Protein AF-A0AAQ3L8K5-F1 (afdb_monomer_lite)

Secondary structure (DSSP, 8-state):
-----HHHHHHHHHHHHHHS-----HHHHIIIIIHHHHHHHHHHHTTT--HHHHHHHHHHHHHHHHHHHHHHHHHHHTTSS---TTSSTTS-HHHHHHHHS-TTS--SSSSS-HHHHHHHHHHHHHHHHHHHHHHTTGGG--

InterPro domains:
  IPR017825 Lycopene cyclase domain [TIGR03462] (24-91)

Structure (mmCIF, N/CA/C/O backbone):
data_AF-A0AAQ3L8K5-F1
#
_entry.id   AF-A0AAQ3L8K5-F1
#
loop_
_atom_site.group_PDB
_atom_site.id
_atom_site.type_symbol
_atom_site.label_atom_id
_atom_site.label_alt_id
_atom_site.label_comp_id
_atom_site.label_asym_id
_atom_site.label_entity_id
_atom_site.label_seq_id
_atom_site.pdbx_PDB_ins_code
_atom_site.Cartn_x
_atom_site.Cartn_y
_atom_site.Cartn_z
_atom_site.occupancy
_atom_site.B_iso_or_equiv
_atom_site.auth_seq_id
_atom_site.auth_comp_id
_atom_site.auth_asym_id
_atom_site.auth_atom_id
_atom_site.pdbx_PDB_model_num
ATOM 1 N N . MET A 1 1 ? 3.765 31.491 -48.364 1.00 45.97 1 MET A N 1
ATOM 2 C CA . MET A 1 1 ? 3.412 30.056 -48.298 1.00 45.97 1 MET A CA 1
ATOM 3 C C . MET A 1 1 ? 4.594 29.321 -47.662 1.00 45.97 1 MET A C 1
ATOM 5 O O . MET A 1 1 ? 5.508 28.914 -48.364 1.00 45.97 1 MET A O 1
ATOM 9 N N . ILE A 1 2 ? 4.662 29.291 -46.324 1.00 50.47 2 ILE A N 1
ATOM 10 C CA . ILE A 1 2 ? 5.808 28.740 -45.580 1.00 50.47 2 ILE A CA 1
ATOM 11 C C . ILE A 1 2 ? 5.589 27.232 -45.448 1.00 50.47 2 ILE A C 1
ATOM 13 O O . ILE A 1 2 ? 4.773 26.780 -44.649 1.00 50.47 2 ILE A O 1
ATOM 17 N N . ARG A 1 3 ? 6.267 26.455 -46.293 1.00 53.09 3 ARG A N 1
ATOM 18 C CA . ARG A 1 3 ? 6.270 24.991 -46.244 1.00 53.09 3 ARG A CA 1
ATOM 19 C C . ARG A 1 3 ? 7.197 24.594 -45.090 1.00 53.09 3 ARG A C 1
ATOM 21 O O . ARG A 1 3 ? 8.412 24.687 -45.232 1.00 53.09 3 ARG A O 1
ATOM 28 N N . GLY A 1 4 ? 6.627 24.268 -43.928 1.00 55.28 4 GLY A N 1
ATOM 29 C CA . GLY A 1 4 ? 7.397 23.824 -42.762 1.00 55.28 4 GLY A CA 1
ATOM 30 C C . GLY A 1 4 ? 8.304 22.655 -43.145 1.00 55.28 4 GLY A C 1
ATOM 31 O O . GLY A 1 4 ? 7.854 21.710 -43.794 1.00 55.28 4 GLY A O 1
ATOM 32 N N . SER A 1 5 ? 9.590 22.750 -42.814 1.00 62.69 5 SER A N 1
ATOM 33 C CA . SER A 1 5 ? 10.560 21.699 -43.108 1.00 62.69 5 SER A CA 1
ATOM 34 C C . SER A 1 5 ? 10.167 20.398 -42.385 1.00 62.69 5 SER A C 1
ATOM 36 O O . SER A 1 5 ? 9.678 20.452 -41.254 1.00 62.69 5 SER A O 1
ATOM 38 N N . PRO A 1 6 ? 10.375 19.218 -42.997 1.00 63.06 6 PRO A N 1
ATOM 39 C CA . PRO A 1 6 ? 9.985 17.929 -42.410 1.00 63.06 6 PRO A CA 1
ATOM 40 C C . PRO A 1 6 ? 10.611 17.694 -41.024 1.00 63.06 6 PRO A C 1
ATOM 42 O O . PRO A 1 6 ? 9.951 17.171 -40.132 1.00 63.06 6 PRO A O 1
ATOM 45 N N . LEU A 1 7 ? 11.825 18.209 -40.801 1.00 64.06 7 LEU A N 1
ATOM 46 C CA . LEU A 1 7 ? 12.512 18.197 -39.504 1.00 64.06 7 LEU A CA 1
ATOM 47 C C . LEU A 1 7 ? 11.751 18.950 -38.400 1.00 64.06 7 LEU A C 1
ATOM 49 O O . LEU A 1 7 ? 11.755 18.528 -37.244 1.00 64.06 7 LEU A O 1
ATOM 53 N N . PHE A 1 8 ? 11.077 20.055 -38.730 1.00 65.44 8 PHE A N 1
ATOM 54 C CA . PHE A 1 8 ? 10.310 20.833 -37.755 1.00 65.44 8 PHE A CA 1
ATOM 55 C C . PHE A 1 8 ? 9.027 20.104 -37.331 1.00 65.44 8 PHE A C 1
ATOM 57 O O . PHE A 1 8 ? 8.678 20.093 -36.152 1.00 65.44 8 PHE A O 1
ATOM 64 N N . ILE A 1 9 ? 8.363 19.431 -38.275 1.00 65.44 9 ILE A N 1
ATOM 65 C CA . ILE A 1 9 ? 7.168 18.620 -38.006 1.00 65.44 9 ILE A CA 1
ATOM 66 C C . ILE A 1 9 ? 7.522 17.374 -37.181 1.00 65.44 9 ILE A C 1
ATOM 68 O O . ILE A 1 9 ? 6.807 17.056 -36.232 1.00 65.44 9 ILE A O 1
ATOM 72 N N . GLU A 1 10 ? 8.648 16.714 -37.461 1.00 64.75 10 GLU A N 1
ATOM 73 C CA . GLU A 1 10 ? 9.125 15.577 -36.660 1.00 64.75 10 GLU A CA 1
ATOM 74 C C . GLU A 1 10 ? 9.535 15.976 -35.239 1.00 64.75 10 GLU A C 1
ATOM 76 O O . GLU A 1 10 ? 9.206 15.270 -34.282 1.00 64.75 10 GLU A O 1
ATOM 81 N N . THR A 1 11 ? 10.188 17.131 -35.076 1.00 63.78 11 THR A N 1
ATOM 82 C CA . THR A 1 11 ? 10.592 17.662 -33.761 1.00 63.78 11 THR A CA 1
ATOM 83 C C . THR A 1 11 ? 9.373 18.062 -32.925 1.00 63.78 11 THR A C 1
ATOM 85 O O . THR A 1 11 ? 9.316 17.792 -31.723 1.00 63.78 11 THR A O 1
ATOM 88 N N . LEU A 1 12 ? 8.350 18.656 -33.549 1.00 64.06 12 LEU A N 1
ATOM 89 C CA . LEU A 1 12 ? 7.080 18.950 -32.886 1.00 64.06 12 LEU A CA 1
ATOM 90 C C . LEU A 1 12 ? 6.310 17.677 -32.534 1.00 64.06 12 LEU A C 1
ATOM 92 O O . LEU A 1 12 ? 5.760 17.604 -31.444 1.00 64.06 12 LEU A O 1
ATOM 96 N N . ALA A 1 13 ? 6.305 16.654 -33.392 1.00 60.78 13 ALA A N 1
ATOM 97 C CA . ALA A 1 13 ? 5.647 15.379 -33.109 1.00 60.78 13 ALA A CA 1
ATOM 98 C C . ALA A 1 13 ? 6.335 14.595 -31.977 1.00 60.78 13 ALA A C 1
ATOM 100 O O . ALA A 1 13 ? 5.657 13.988 -31.148 1.00 60.78 13 ALA A O 1
ATOM 101 N N . THR A 1 14 ? 7.668 14.630 -31.891 1.00 59.12 14 THR A N 1
ATOM 102 C CA . THR A 1 14 ? 8.425 14.022 -30.779 1.00 59.12 14 THR A CA 1
ATOM 103 C C . THR A 1 14 ? 8.261 14.806 -29.482 1.00 59.12 14 THR A C 1
ATOM 105 O O . THR A 1 14 ? 8.045 14.202 -28.433 1.00 59.12 14 THR A O 1
ATOM 108 N N . THR A 1 15 ? 8.278 16.139 -29.539 1.00 57.00 15 THR A N 1
ATOM 109 C CA . THR A 1 15 ? 8.022 16.992 -28.367 1.00 57.00 15 THR A CA 1
ATOM 110 C C . THR A 1 15 ? 6.575 16.865 -27.889 1.00 57.00 15 THR A C 1
ATOM 112 O O . THR A 1 15 ? 6.338 16.756 -26.691 1.00 57.00 15 THR A O 1
ATOM 115 N N . ALA A 1 16 ? 5.608 16.778 -28.806 1.00 54.38 16 ALA A N 1
ATOM 116 C CA . ALA A 1 16 ? 4.205 16.534 -28.494 1.00 54.38 16 ALA A CA 1
ATOM 117 C C . ALA A 1 16 ? 3.997 15.138 -27.897 1.00 54.38 16 ALA A C 1
ATOM 119 O O . ALA A 1 16 ? 3.364 15.034 -26.858 1.00 54.38 16 ALA A O 1
ATOM 120 N N . LYS A 1 17 ? 4.599 14.071 -28.445 1.00 53.62 17 LYS A N 1
ATOM 121 C CA . LYS A 1 17 ? 4.584 12.733 -27.814 1.00 53.62 17 LYS A CA 1
ATOM 122 C C . LYS A 1 17 ? 5.161 12.745 -26.395 1.00 53.62 17 LYS A C 1
ATOM 124 O O . LYS A 1 17 ? 4.646 12.048 -25.531 1.00 53.62 17 LYS A O 1
ATOM 129 N N . LYS A 1 18 ? 6.201 13.548 -26.151 1.00 50.12 18 LYS A N 1
ATOM 130 C CA . LYS A 1 18 ? 6.841 13.694 -24.835 1.00 50.12 18 LYS A CA 1
ATOM 131 C C . LYS A 1 18 ? 6.021 14.555 -23.862 1.00 50.12 18 LYS A C 1
ATOM 133 O O . LYS A 1 18 ? 6.101 14.344 -22.659 1.00 50.12 18 LYS A O 1
ATOM 138 N N . ALA A 1 19 ? 5.230 15.495 -24.378 1.00 48.38 19 ALA A N 1
ATOM 139 C CA . ALA A 1 19 ? 4.355 16.379 -23.605 1.00 48.38 19 ALA A CA 1
ATOM 140 C C . ALA A 1 19 ? 2.934 15.816 -23.390 1.00 48.38 19 ALA A C 1
ATOM 142 O O . ALA A 1 19 ? 2.244 16.249 -22.473 1.00 48.38 19 ALA A O 1
ATOM 143 N N . ILE A 1 20 ? 2.488 14.857 -24.211 1.00 53.00 20 ILE A N 1
ATOM 144 C CA . ILE A 1 20 ? 1.113 14.322 -24.202 1.00 53.00 20 ILE A CA 1
ATOM 145 C C . ILE A 1 20 ? 0.858 13.327 -23.069 1.00 53.00 20 ILE A C 1
ATOM 147 O O . ILE A 1 20 ? -0.300 13.054 -22.764 1.00 53.00 20 ILE A O 1
ATOM 151 N N . VAL A 1 21 ? 1.880 12.844 -22.360 1.00 53.38 21 VAL A N 1
ATOM 152 C CA . VAL A 1 21 ? 1.611 12.086 -21.139 1.00 53.38 21 VAL A CA 1
ATOM 153 C C . VAL A 1 21 ? 2.610 12.430 -20.044 1.00 53.38 21 VAL A C 1
ATOM 155 O O . VAL A 1 21 ? 3.609 11.748 -19.840 1.00 53.38 21 VAL A O 1
ATOM 158 N N . CYS A 1 22 ? 2.288 13.459 -19.258 1.00 53.28 22 CYS A N 1
ATOM 159 C CA . CYS A 1 22 ? 2.583 13.409 -17.827 1.00 53.28 22 CYS A CA 1
ATOM 160 C C . CYS A 1 22 ? 1.792 12.225 -17.245 1.00 53.28 22 CYS A C 1
ATOM 162 O O . CYS A 1 22 ? 0.726 12.407 -16.662 1.00 53.28 22 CYS A O 1
ATOM 164 N N . GLN A 1 23 ? 2.262 11.001 -17.506 1.00 70.69 23 GLN A N 1
ATOM 165 C CA . GLN A 1 23 ? 1.738 9.781 -16.907 1.00 70.69 23 GLN A CA 1
ATOM 166 C C . GLN A 1 23 ? 1.867 9.966 -15.392 1.00 70.69 23 GLN A C 1
ATOM 168 O O . GLN A 1 23 ? 2.971 10.140 -14.872 1.00 70.69 23 GLN A O 1
ATOM 173 N N . MET A 1 24 ? 0.737 10.008 -14.689 1.00 79.88 24 MET A N 1
ATOM 174 C CA . MET A 1 24 ? 0.748 10.065 -13.235 1.00 79.88 24 MET A CA 1
ATOM 175 C C . MET A 1 24 ? 1.373 8.774 -12.719 1.00 79.88 24 MET A C 1
ATOM 177 O O . MET A 1 24 ? 0.949 7.682 -13.094 1.00 79.88 24 MET A O 1
ATOM 181 N N . THR A 1 25 ? 2.380 8.900 -11.861 1.00 88.31 25 THR A N 1
ATOM 182 C CA . THR A 1 25 ? 2.995 7.728 -11.247 1.00 88.31 25 THR A CA 1
ATOM 183 C C . THR A 1 25 ? 2.040 7.086 -10.248 1.00 88.31 25 THR A C 1
ATOM 185 O O . THR A 1 25 ? 1.168 7.760 -9.694 1.00 88.31 25 THR A O 1
ATOM 188 N N . TYR A 1 26 ? 2.227 5.802 -9.952 1.00 86.25 26 TYR A N 1
ATOM 189 C CA . TYR A 1 26 ? 1.456 5.125 -8.902 1.00 86.25 26 TYR A CA 1
ATOM 190 C C . TYR A 1 26 ? 1.600 5.835 -7.543 1.00 86.25 26 TYR A C 1
ATOM 192 O O . TYR A 1 26 ? 0.620 6.031 -6.824 1.00 86.25 26 TYR A O 1
ATOM 200 N N . TRP A 1 27 ? 2.795 6.344 -7.229 1.00 88.81 27 TRP A N 1
ATOM 201 C CA . TRP A 1 27 ? 2.985 7.231 -6.078 1.00 88.81 27 TRP A CA 1
ATOM 202 C C . TRP A 1 27 ? 2.143 8.501 -6.160 1.00 88.81 27 TRP A C 1
ATOM 204 O O . TRP A 1 27 ? 1.499 8.869 -5.178 1.00 88.81 27 TRP A O 1
ATOM 214 N N . GLY A 1 28 ? 2.130 9.165 -7.319 1.00 89.88 28 GLY A N 1
ATOM 215 C CA . GLY A 1 28 ? 1.297 10.341 -7.561 1.00 89.88 28 GLY A CA 1
ATOM 216 C C . GLY A 1 28 ? -0.182 10.047 -7.322 1.00 89.88 28 GLY A C 1
ATOM 217 O O . GLY A 1 28 ? -0.857 10.825 -6.651 1.00 89.88 28 GLY A O 1
ATOM 218 N N . TYR A 1 29 ? -0.660 8.886 -7.774 1.00 90.94 29 TYR A N 1
ATOM 219 C CA . TYR A 1 29 ? -2.026 8.438 -7.524 1.00 90.94 29 TYR A CA 1
ATOM 220 C C . TYR A 1 29 ? -2.320 8.319 -6.023 1.00 90.94 29 TYR A C 1
ATOM 222 O O . TYR A 1 29 ? -3.282 8.915 -5.532 1.00 90.94 29 TYR A O 1
ATOM 230 N N . HIS A 1 30 ? -1.473 7.623 -5.261 1.00 93.06 30 HIS A N 1
ATOM 231 C CA . HIS A 1 30 ? -1.687 7.484 -3.820 1.00 93.06 30 HIS A CA 1
ATOM 232 C C . HIS A 1 30 ? -1.603 8.813 -3.074 1.00 93.06 30 HIS A C 1
ATOM 234 O O . HIS A 1 30 ? -2.413 9.055 -2.183 1.00 93.06 30 HIS A O 1
ATOM 240 N N . LEU A 1 31 ? -0.677 9.695 -3.446 1.00 93.88 31 LEU A N 1
ATOM 241 C CA . LEU A 1 31 ? -0.514 11.006 -2.816 1.00 93.88 31 LEU A CA 1
ATOM 242 C C . LEU A 1 31 ? -1.707 11.935 -3.061 1.00 93.88 31 LEU A C 1
ATOM 244 O O . LEU A 1 31 ? -2.086 12.677 -2.158 1.00 93.88 31 LEU A O 1
ATOM 248 N N . ILE A 1 32 ? -2.296 11.895 -4.257 1.00 94.75 32 ILE A N 1
ATOM 249 C CA . ILE A 1 32 ? -3.387 12.798 -4.646 1.00 94.75 32 ILE A CA 1
ATOM 250 C C . ILE A 1 32 ? -4.752 12.246 -4.231 1.00 94.75 32 ILE A C 1
ATOM 252 O O . ILE A 1 32 ? -5.615 13.011 -3.807 1.00 94.75 32 ILE A O 1
ATOM 256 N N . PHE A 1 33 ? -4.966 10.934 -4.340 1.00 93.50 33 P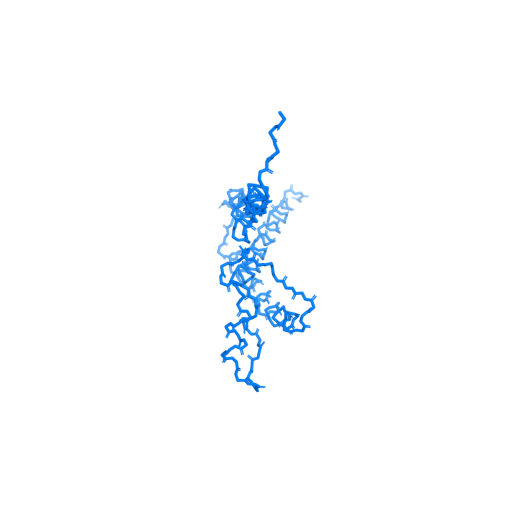HE A N 1
ATOM 257 C CA . PHE A 1 33 ? -6.293 10.344 -4.166 1.00 93.50 33 PHE A CA 1
ATOM 258 C C . PHE A 1 33 ? -6.424 9.549 -2.872 1.00 93.50 33 PHE A C 1
ATOM 260 O O . PHE A 1 33 ? -7.382 9.741 -2.128 1.00 93.50 33 PHE A O 1
ATOM 267 N N . THR A 1 34 ? -5.475 8.665 -2.566 1.00 94.69 34 THR A N 1
ATOM 268 C CA . THR A 1 34 ? -5.662 7.695 -1.475 1.00 94.69 34 THR A CA 1
ATOM 269 C C . THR A 1 34 ? -5.288 8.258 -0.103 1.00 94.69 34 THR A C 1
ATOM 271 O O . THR A 1 34 ? -6.065 8.177 0.850 1.00 94.69 34 THR A O 1
ATOM 274 N N . LEU A 1 35 ? -4.111 8.870 0.017 1.00 95.69 35 LEU A N 1
ATOM 275 C CA . LEU A 1 35 ? -3.594 9.397 1.277 1.00 95.69 35 LEU A CA 1
ATOM 276 C C . LEU A 1 35 ? -4.429 10.558 1.837 1.00 95.69 35 LEU A C 1
ATOM 278 O O . LEU A 1 35 ? -4.636 10.566 3.052 1.00 95.69 35 LEU A O 1
ATOM 282 N N . PRO A 1 36 ? -4.988 11.486 1.031 1.00 97.31 36 PRO A N 1
ATOM 283 C CA . PRO A 1 36 ? -5.880 12.518 1.559 1.00 97.31 36 PRO A CA 1
ATOM 284 C C . PRO A 1 36 ? -7.155 11.941 2.183 1.00 97.31 36 PRO A C 1
ATOM 286 O O . PRO A 1 36 ? -7.597 12.422 3.226 1.00 97.31 36 PRO A O 1
ATOM 289 N N . ILE A 1 37 ? -7.711 10.870 1.602 1.00 96.31 37 ILE A N 1
ATOM 290 C CA . ILE A 1 37 ? -8.876 10.169 2.160 1.00 96.31 37 ILE A CA 1
ATOM 291 C C . ILE A 1 37 ? -8.509 9.508 3.492 1.00 96.31 37 ILE A C 1
ATOM 293 O O . ILE A 1 37 ? -9.229 9.668 4.478 1.00 96.31 37 ILE A O 1
ATOM 297 N N . ILE A 1 38 ? -7.370 8.813 3.557 1.00 97.00 38 ILE A N 1
ATOM 298 C CA . ILE A 1 38 ? -6.878 8.203 4.801 1.00 97.00 38 ILE A CA 1
ATOM 299 C C . ILE A 1 38 ? -6.641 9.270 5.875 1.00 97.00 38 ILE A C 1
ATOM 301 O O . ILE A 1 38 ? -7.091 9.105 7.008 1.00 97.00 38 ILE A O 1
ATOM 305 N N . ALA A 1 39 ? -5.992 10.384 5.530 1.00 97.25 39 ALA A N 1
ATOM 306 C CA . ALA A 1 39 ? -5.746 11.490 6.451 1.00 97.25 39 ALA A CA 1
ATOM 307 C C . ALA A 1 39 ? -7.060 12.071 6.991 1.00 97.25 39 ALA A C 1
ATOM 309 O O . ALA A 1 39 ? -7.206 12.243 8.203 1.00 97.25 39 ALA A O 1
ATOM 310 N N . LEU A 1 40 ? -8.046 12.299 6.116 1.00 96.94 40 LEU A N 1
ATOM 311 C CA . LEU A 1 40 ? -9.382 12.742 6.510 1.00 96.94 40 LEU A CA 1
ATOM 312 C C . LEU A 1 40 ? -10.039 11.747 7.476 1.00 96.94 40 LEU A C 1
ATOM 314 O O . LEU A 1 40 ? -10.533 12.151 8.528 1.00 96.94 40 LEU A O 1
ATOM 318 N N . LEU A 1 41 ? -10.013 10.447 7.168 1.00 95.94 41 LEU A N 1
ATOM 319 C CA . LEU A 1 41 ? -10.582 9.408 8.030 1.00 95.94 41 LEU A CA 1
ATOM 320 C C . LEU A 1 41 ? -9.889 9.346 9.395 1.00 95.94 41 LEU A C 1
ATOM 322 O O . LEU A 1 41 ? -10.570 9.261 10.415 1.00 95.94 41 LEU A O 1
ATOM 326 N N . ILE A 1 42 ? -8.558 9.443 9.440 1.00 95.62 42 ILE A N 1
ATOM 327 C CA . ILE A 1 42 ? -7.797 9.492 10.696 1.00 95.62 42 ILE A CA 1
ATOM 328 C C . ILE A 1 42 ? -8.212 10.713 11.517 1.00 95.62 42 ILE A C 1
ATOM 330 O O . ILE A 1 42 ? -8.473 10.572 12.710 1.00 95.62 42 ILE A O 1
ATOM 334 N N . VAL A 1 43 ? -8.336 11.895 10.903 1.00 96.25 43 VAL A N 1
ATOM 335 C CA . VAL A 1 43 ? -8.784 13.116 11.593 1.00 96.25 43 VAL A CA 1
ATOM 336 C C . VAL A 1 43 ? -10.199 12.948 12.150 1.00 96.25 43 VAL A C 1
ATOM 338 O O . VAL A 1 43 ? -10.429 13.255 13.321 1.00 96.25 43 VAL A O 1
ATOM 341 N N . LEU A 1 44 ? -11.132 12.406 11.361 1.00 94.19 44 LEU A N 1
ATOM 342 C CA . LEU A 1 44 ? -12.514 12.152 11.788 1.00 94.19 44 LEU A CA 1
ATOM 343 C C . LEU A 1 44 ? -12.605 11.108 12.912 1.00 94.19 44 LEU A C 1
ATOM 345 O O . LEU A 1 44 ? -13.488 11.183 13.767 1.00 94.19 44 LEU A O 1
ATOM 349 N N . LEU A 1 45 ? -11.692 10.136 12.932 1.00 94.06 45 LEU A N 1
ATOM 350 C CA . LEU A 1 45 ? -11.671 9.036 13.895 1.00 94.06 45 LEU A CA 1
ATOM 351 C C . LEU A 1 45 ? -10.702 9.252 15.060 1.00 94.06 45 LEU A C 1
ATOM 353 O O . LEU A 1 45 ? -10.661 8.406 15.951 1.00 94.06 45 LEU A O 1
ATOM 357 N N . ARG A 1 46 ? -9.951 10.359 15.112 1.00 91.69 46 ARG A N 1
ATOM 358 C CA . ARG A 1 46 ? -8.808 10.541 16.032 1.00 91.69 46 ARG A CA 1
ATOM 359 C C . ARG A 1 46 ? -9.124 10.305 17.511 1.00 91.69 46 ARG A C 1
ATOM 361 O O . ARG A 1 46 ? -8.273 9.837 18.252 1.00 91.69 46 ARG A O 1
ATOM 368 N N . HIS A 1 47 ? -10.358 10.579 17.937 1.00 91.00 47 HIS A N 1
ATOM 369 C CA . HIS A 1 47 ? -10.809 10.372 19.321 1.00 91.00 47 HIS A CA 1
ATOM 370 C C . HIS A 1 47 ? -11.384 8.968 19.588 1.00 91.00 47 HIS A C 1
ATOM 372 O O . HIS A 1 47 ? -11.684 8.621 20.726 1.00 91.00 47 HIS A O 1
ATOM 378 N N . ARG A 1 48 ? -11.574 8.162 18.539 1.00 88.31 48 ARG A N 1
ATOM 379 C CA . ARG A 1 48 ? -12.136 6.803 18.580 1.00 88.31 48 ARG A CA 1
ATOM 380 C C . ARG A 1 48 ? -11.084 5.721 18.344 1.00 88.31 48 ARG A C 1
ATOM 382 O O . ARG A 1 48 ? -11.295 4.578 18.753 1.00 88.31 48 ARG A O 1
ATOM 389 N N . LEU A 1 49 ? -9.973 6.060 17.689 1.00 91.31 49 LEU A N 1
ATOM 390 C CA . LEU A 1 49 ? -8.873 5.131 17.458 1.00 91.31 49 LEU A CA 1
ATOM 391 C C . LEU A 1 49 ? -8.233 4.717 18.788 1.00 91.31 49 LEU A C 1
ATOM 393 O O . LEU A 1 49 ? -8.095 5.495 19.726 1.00 91.31 49 LEU A O 1
ATOM 397 N N . ARG A 1 50 ? -7.880 3.438 18.869 1.00 92.38 50 ARG A N 1
ATOM 398 C CA . ARG A 1 50 ? -7.302 2.779 20.047 1.00 92.38 50 ARG A CA 1
ATOM 399 C C . ARG A 1 50 ? -6.223 1.839 19.548 1.00 92.38 50 ARG A C 1
ATOM 401 O O . ARG A 1 50 ? -6.311 1.390 18.408 1.00 92.38 50 ARG A O 1
ATOM 408 N N . LEU A 1 51 ? -5.272 1.479 20.406 1.00 92.69 51 LEU A N 1
ATOM 409 C CA . LEU A 1 51 ? -4.189 0.566 20.033 1.00 92.69 51 LEU A CA 1
ATOM 410 C C . LEU A 1 51 ? -4.711 -0.748 19.429 1.00 92.69 51 LEU A C 1
ATOM 412 O O . LEU A 1 51 ? -4.202 -1.190 18.406 1.00 92.69 51 LEU A O 1
ATOM 416 N N . ALA A 1 52 ? -5.789 -1.307 19.988 1.00 92.38 52 ALA A N 1
ATOM 417 C CA . ALA A 1 52 ? -6.431 -2.511 19.457 1.00 92.38 52 ALA A CA 1
ATOM 418 C C . ALA A 1 52 ? -6.841 -2.377 17.977 1.00 92.38 52 ALA A C 1
ATOM 420 O O . ALA A 1 52 ? -6.668 -3.316 17.209 1.00 92.38 52 ALA A O 1
ATOM 421 N N . HIS A 1 53 ? -7.319 -1.202 17.549 1.00 93.81 53 HIS A N 1
ATOM 422 C CA . HIS A 1 53 ? -7.670 -0.959 16.149 1.00 93.81 53 HIS A CA 1
ATOM 423 C C . HIS A 1 53 ? -6.440 -1.005 15.238 1.00 93.81 53 HIS A C 1
ATOM 425 O O . HIS A 1 53 ? -6.511 -1.578 14.156 1.00 93.81 53 HIS A O 1
ATOM 431 N N . PHE A 1 54 ? -5.310 -0.446 15.681 1.00 94.06 54 PHE A N 1
ATOM 432 C CA . PHE A 1 54 ? -4.057 -0.501 14.928 1.00 94.06 54 PHE A CA 1
ATOM 433 C C . PHE A 1 54 ? -3.509 -1.925 14.840 1.00 94.06 54 PHE A C 1
ATOM 435 O O . PHE A 1 54 ? -3.064 -2.326 13.771 1.00 94.06 54 PHE A O 1
ATOM 442 N N . VAL A 1 55 ? -3.595 -2.707 15.921 1.00 96.31 55 VAL A N 1
ATOM 443 C CA . VAL A 1 55 ? -3.168 -4.116 15.924 1.00 96.31 55 VAL A CA 1
ATOM 444 C C . VAL A 1 55 ? -4.020 -4.944 14.963 1.00 96.31 55 VAL A C 1
ATOM 446 O O . VAL A 1 55 ? -3.469 -5.636 14.112 1.00 96.31 55 VAL A O 1
ATOM 449 N N . CYS A 1 56 ? -5.350 -4.836 15.034 1.00 95.12 56 CYS A N 1
ATOM 450 C CA . CYS A 1 56 ? -6.233 -5.536 14.099 1.00 95.12 56 CYS A CA 1
ATOM 451 C C . CYS A 1 56 ? -5.983 -5.102 12.649 1.00 95.12 56 CYS A C 1
ATOM 453 O O . CYS A 1 56 ? -5.891 -5.952 11.771 1.00 95.12 56 CYS A O 1
ATOM 455 N N . CYS A 1 57 ? -5.825 -3.797 12.405 1.00 96.56 57 CYS A N 1
ATOM 456 C CA . CYS A 1 57 ? -5.496 -3.262 11.085 1.00 96.56 57 CYS A CA 1
ATOM 457 C C . CYS A 1 57 ? -4.176 -3.840 10.554 1.00 96.56 57 CYS A C 1
ATOM 459 O O . CYS A 1 57 ? -4.130 -4.319 9.425 1.00 96.56 57 CYS A O 1
ATOM 461 N N . ALA A 1 58 ? -3.128 -3.876 11.381 1.00 97.00 58 ALA A N 1
ATOM 462 C CA . ALA A 1 58 ? -1.834 -4.440 11.010 1.00 97.00 58 ALA A CA 1
ATOM 463 C C . ALA A 1 58 ? -1.929 -5.936 10.679 1.00 97.00 58 ALA A C 1
ATOM 465 O O . ALA A 1 58 ? -1.348 -6.373 9.692 1.00 97.00 58 ALA A O 1
ATOM 466 N N . ILE A 1 59 ? -2.697 -6.709 11.456 1.00 97.56 59 ILE A N 1
ATOM 467 C CA . ILE A 1 59 ? -2.943 -8.132 11.179 1.00 97.56 59 ILE A CA 1
ATOM 468 C C . ILE A 1 59 ? -3.661 -8.303 9.838 1.00 97.56 59 ILE A C 1
ATOM 470 O O . ILE A 1 59 ? -3.239 -9.119 9.025 1.00 97.56 59 ILE A O 1
ATOM 474 N N . VAL A 1 60 ? -4.714 -7.523 9.581 1.00 96.56 60 VAL A N 1
ATOM 475 C CA . VAL A 1 60 ? -5.459 -7.580 8.314 1.00 96.56 60 VAL A CA 1
ATOM 476 C C . VAL A 1 60 ? -4.562 -7.211 7.134 1.00 96.56 60 VAL A C 1
ATOM 478 O O . VAL A 1 60 ? -4.534 -7.945 6.152 1.00 96.56 60 VAL A O 1
ATOM 481 N N . CYS A 1 61 ? -3.781 -6.133 7.245 1.00 97.19 61 CYS A N 1
ATOM 482 C CA . CYS A 1 61 ? -2.835 -5.729 6.204 1.00 97.19 61 CYS A CA 1
ATOM 483 C C . CYS A 1 61 ? -1.766 -6.801 5.967 1.00 97.19 61 CYS A C 1
ATOM 485 O O . CYS A 1 61 ? -1.423 -7.070 4.823 1.00 97.19 61 CYS A O 1
ATOM 487 N N . LEU A 1 62 ? -1.265 -7.446 7.026 1.00 96.94 62 LEU A N 1
ATOM 488 C CA . LEU A 1 62 ? -0.291 -8.530 6.915 1.00 96.94 62 LEU A CA 1
ATOM 489 C C . LEU A 1 62 ? -0.884 -9.753 6.207 1.00 96.94 62 LEU A C 1
ATOM 491 O O . LEU A 1 62 ? -0.240 -10.317 5.327 1.00 96.94 62 LEU A O 1
ATOM 495 N N . ILE A 1 63 ? -2.108 -10.150 6.567 1.00 96.75 63 ILE A N 1
ATOM 496 C CA . ILE A 1 63 ? -2.818 -11.253 5.907 1.00 96.75 63 ILE A CA 1
ATOM 497 C C . ILE A 1 63 ? -3.031 -10.922 4.432 1.00 96.75 63 ILE A C 1
ATOM 499 O O . ILE A 1 63 ? -2.694 -11.743 3.584 1.00 96.75 63 ILE A O 1
ATOM 503 N N . ALA A 1 64 ? -3.550 -9.728 4.130 1.00 95.12 64 ALA A N 1
ATOM 504 C CA . ALA A 1 64 ? -3.771 -9.275 2.764 1.00 95.12 64 ALA A CA 1
ATOM 505 C C . ALA A 1 64 ? -2.464 -9.311 1.971 1.00 95.12 64 ALA A C 1
ATOM 507 O O . ALA A 1 64 ? -2.406 -9.974 0.948 1.00 95.12 64 ALA A O 1
ATOM 508 N N . PHE A 1 65 ? -1.395 -8.717 2.501 1.00 94.38 65 PHE A N 1
ATOM 509 C CA . PHE A 1 65 ? -0.085 -8.679 1.863 1.00 94.38 65 PHE A CA 1
ATOM 510 C C . PHE A 1 65 ? 0.482 -10.074 1.575 1.00 94.38 65 PHE A C 1
ATOM 512 O O . PHE A 1 65 ? 0.911 -10.340 0.454 1.00 94.38 65 PHE A O 1
ATOM 519 N N . ILE A 1 66 ? 0.489 -10.972 2.569 1.00 93.50 66 ILE A N 1
ATOM 520 C CA . ILE A 1 66 ? 1.008 -12.342 2.415 1.00 93.50 66 ILE A CA 1
ATOM 521 C C . ILE A 1 66 ? 0.157 -13.133 1.428 1.00 93.50 66 ILE A C 1
ATOM 523 O O . ILE A 1 66 ? 0.690 -13.948 0.681 1.00 93.50 66 ILE A O 1
ATOM 527 N N . PHE A 1 67 ? -1.156 -12.919 1.440 1.00 92.00 67 PHE A N 1
ATOM 528 C CA . PHE A 1 67 ? -2.058 -13.618 0.549 1.00 92.00 67 PHE A CA 1
ATOM 529 C C . PHE A 1 67 ? -1.917 -13.115 -0.886 1.00 92.00 67 PHE A C 1
ATOM 531 O O . PHE A 1 67 ? -1.746 -13.935 -1.777 1.00 92.00 67 PHE A O 1
ATOM 538 N N . THR A 1 68 ? -1.947 -11.803 -1.127 1.00 91.69 68 THR A N 1
ATOM 539 C CA . THR A 1 68 ? -1.969 -11.225 -2.480 1.00 91.69 68 THR A CA 1
ATOM 540 C C . THR A 1 68 ? -0.615 -11.287 -3.169 1.00 91.69 68 THR A C 1
ATOM 542 O O . THR A 1 68 ? -0.565 -11.632 -4.347 1.00 91.69 68 THR A O 1
ATOM 545 N N . THR A 1 69 ? 0.482 -11.029 -2.447 1.00 90.06 69 THR A N 1
ATOM 546 C CA . THR A 1 69 ? 1.838 -10.939 -3.018 1.00 90.06 69 THR A CA 1
ATOM 547 C C . THR A 1 69 ? 2.196 -12.139 -3.914 1.00 90.06 69 THR A C 1
ATOM 549 O O . THR A 1 69 ? 2.566 -11.910 -5.068 1.00 90.06 69 THR A O 1
ATOM 552 N N . PRO A 1 70 ? 2.048 -13.402 -3.461 1.00 89.25 70 PRO A N 1
ATOM 553 C CA . PRO A 1 70 ? 2.161 -14.603 -4.285 1.00 89.25 70 PRO A CA 1
ATOM 554 C C . PRO A 1 70 ? 1.443 -14.571 -5.633 1.00 89.25 70 PRO A C 1
ATOM 556 O O . PRO A 1 70 ? 2.065 -14.759 -6.679 1.00 89.25 70 PRO A O 1
ATOM 559 N N . TRP A 1 71 ? 0.124 -14.375 -5.600 1.00 88.00 71 TRP A N 1
ATOM 560 C CA . TRP A 1 71 ? -0.734 -14.494 -6.775 1.00 88.00 71 TRP A CA 1
ATOM 561 C C . TRP A 1 71 ? -0.458 -13.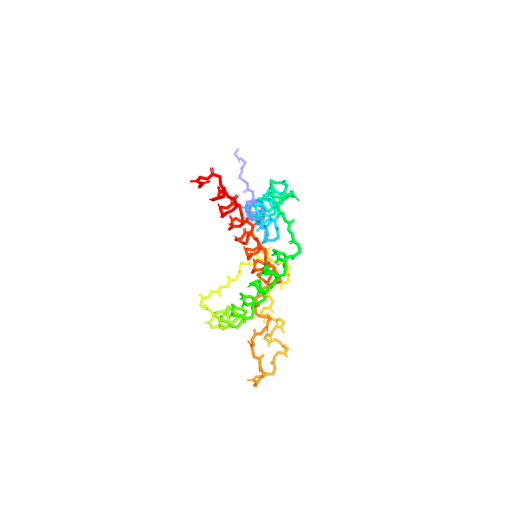375 -7.765 1.00 88.00 71 TRP A C 1
ATOM 563 O O . TRP A 1 71 ? -0.429 -13.608 -8.970 1.00 88.00 71 TRP A O 1
ATOM 573 N N . ASP A 1 72 ? -0.205 -12.182 -7.243 1.00 88.44 72 ASP A N 1
ATOM 574 C CA . ASP A 1 72 ? -0.017 -10.975 -8.027 1.00 88.44 72 ASP A CA 1
ATOM 575 C C . ASP A 1 72 ? 1.316 -10.989 -8.790 1.00 88.44 72 ASP A C 1
ATOM 577 O O . ASP A 1 72 ? 1.365 -10.770 -10.006 1.00 88.44 72 ASP A O 1
ATOM 581 N N . ASN A 1 73 ? 2.394 -11.403 -8.109 1.00 85.56 73 ASN A N 1
ATOM 582 C CA . ASN A 1 73 ? 3.690 -11.651 -8.745 1.00 85.56 73 ASN A CA 1
ATOM 583 C C . ASN A 1 73 ? 3.593 -12.765 -9.795 1.00 85.56 73 ASN A C 1
ATOM 585 O O . ASN A 1 73 ? 4.174 -12.645 -10.876 1.00 85.56 73 ASN A O 1
ATOM 589 N N . TYR A 1 74 ? 2.838 -13.829 -9.508 1.00 83.88 74 TYR A N 1
ATOM 590 C CA . TYR A 1 74 ? 2.646 -14.924 -10.453 1.00 83.88 74 TYR A CA 1
ATOM 591 C C . TYR A 1 74 ? 1.845 -14.497 -11.694 1.00 83.88 74 TYR A C 1
ATOM 593 O O . TYR A 1 74 ? 2.179 -14.895 -12.810 1.00 83.88 74 TYR A O 1
ATOM 601 N N . ALA A 1 75 ? 0.841 -13.633 -11.538 1.00 85.94 75 ALA A N 1
ATOM 602 C CA . ALA A 1 75 ? 0.078 -13.085 -12.655 1.00 85.94 75 ALA A CA 1
ATOM 603 C C . ALA A 1 75 ? 0.942 -12.203 -13.576 1.00 85.94 75 ALA A C 1
ATOM 605 O O . ALA A 1 75 ? 0.807 -12.298 -14.799 1.00 85.94 75 ALA A O 1
ATOM 606 N N . VAL A 1 76 ? 1.858 -11.394 -13.018 1.00 83.00 76 VAL A N 1
ATOM 607 C CA . VAL A 1 76 ? 2.845 -10.638 -13.820 1.00 83.00 76 VAL A CA 1
ATOM 608 C C . VAL A 1 76 ? 3.793 -11.592 -14.536 1.00 83.00 76 VAL A C 1
ATOM 610 O O . VAL A 1 76 ? 4.067 -11.415 -15.721 1.00 83.00 76 VAL A O 1
ATOM 613 N N . TYR A 1 77 ? 4.276 -12.624 -13.840 1.00 77.88 77 TYR A N 1
ATOM 614 C CA . TYR A 1 77 ? 5.163 -13.630 -14.425 1.00 77.88 77 TYR A CA 1
ATOM 615 C C . TYR A 1 77 ? 4.526 -14.339 -15.630 1.00 77.88 77 TYR A C 1
ATOM 617 O O . TYR A 1 77 ? 5.186 -14.533 -16.649 1.00 77.88 77 TYR A O 1
ATOM 625 N N . LEU A 1 78 ? 3.237 -14.680 -15.543 1.00 81.69 78 LEU A N 1
ATOM 626 C CA . LEU A 1 78 ? 2.475 -15.269 -16.648 1.00 81.69 78 LEU A CA 1
ATOM 627 C C . LEU A 1 78 ? 2.142 -14.271 -17.770 1.00 81.69 78 LEU A C 1
ATOM 629 O O . LEU A 1 78 ? 1.615 -14.678 -18.804 1.00 81.69 78 LEU A O 1
ATOM 633 N N . GLY A 1 79 ? 2.411 -12.977 -17.579 1.00 79.12 79 GLY A N 1
ATOM 634 C CA . GLY A 1 79 ? 2.052 -11.924 -18.527 1.00 79.12 79 GLY A CA 1
ATOM 635 C C . GLY A 1 79 ? 0.544 -11.681 -18.635 1.00 79.12 79 GLY A C 1
ATOM 636 O O . GLY A 1 79 ? 0.096 -11.094 -19.616 1.00 79.12 79 GLY A O 1
ATOM 637 N N . ILE A 1 80 ? -0.244 -12.128 -17.648 1.00 84.88 80 ILE A N 1
ATOM 638 C CA . ILE A 1 80 ? -1.699 -11.895 -17.598 1.00 84.88 80 ILE A CA 1
ATOM 639 C C . ILE A 1 80 ? -1.986 -10.402 -17.398 1.00 84.88 80 ILE A C 1
ATOM 641 O O . ILE A 1 80 ? -2.972 -9.880 -17.915 1.00 84.88 80 ILE A O 1
ATOM 645 N N . TRP A 1 81 ? -1.113 -9.712 -16.663 1.00 77.75 81 TRP A N 1
ATOM 646 C CA . TRP A 1 81 ? -1.187 -8.275 -16.427 1.00 77.75 81 TRP A CA 1
ATOM 647 C C . TRP A 1 81 ? 0.218 -7.677 -16.233 1.00 77.75 81 TRP A C 1
ATOM 649 O O . TRP A 1 81 ? 1.193 -8.412 -16.066 1.00 77.75 81 TRP A O 1
ATOM 659 N N . GLY A 1 82 ? 0.341 -6.349 -16.288 1.00 76.44 82 GLY A N 1
ATOM 660 C CA . GLY A 1 82 ? 1.625 -5.657 -16.177 1.00 76.44 82 GLY A CA 1
ATOM 661 C C . GLY A 1 82 ? 1.478 -4.146 -16.007 1.00 76.44 82 GLY A C 1
ATOM 662 O O . GLY A 1 82 ? 0.369 -3.614 -15.995 1.00 76.44 82 GLY A O 1
ATOM 663 N N . PHE A 1 83 ? 2.613 -3.461 -15.888 1.00 77.31 83 PHE A N 1
ATOM 664 C CA . PHE A 1 83 ? 2.688 -2.024 -15.606 1.00 77.31 83 PHE A CA 1
ATOM 665 C C . PHE A 1 83 ? 3.177 -1.248 -16.836 1.00 77.31 83 PHE A C 1
ATOM 667 O O . PHE A 1 83 ? 3.852 -1.803 -17.699 1.00 77.31 83 PHE A O 1
ATOM 674 N N . GLY A 1 84 ? 2.815 0.033 -16.944 1.00 72.19 84 GLY A N 1
ATOM 675 C CA . GLY A 1 84 ? 3.262 0.890 -18.045 1.00 72.19 84 GLY A CA 1
ATOM 676 C C . GLY A 1 84 ? 4.732 1.317 -17.924 1.00 72.19 84 GLY A C 1
ATOM 677 O O . GLY A 1 84 ? 5.307 1.359 -16.836 1.00 72.19 84 GLY A O 1
ATOM 678 N N . GLU A 1 85 ? 5.344 1.712 -19.039 1.00 69.06 85 GLU A N 1
ATOM 679 C CA . GLU A 1 85 ? 6.668 2.339 -19.008 1.00 69.06 85 GLU A CA 1
ATOM 680 C C . GLU A 1 85 ? 6.620 3.706 -18.310 1.00 69.06 85 GLU A C 1
ATOM 682 O O . GLU A 1 85 ? 5.827 4.578 -18.664 1.00 69.06 85 GLU A O 1
ATOM 687 N N . GLY A 1 86 ? 7.488 3.902 -17.311 1.00 69.62 86 GLY A N 1
ATOM 688 C CA . GLY A 1 86 ? 7.678 5.193 -16.641 1.00 69.62 86 GLY A CA 1
ATOM 689 C C . GLY A 1 86 ? 6.618 5.581 -15.601 1.00 69.62 86 GLY A C 1
ATOM 690 O O . GLY A 1 86 ? 6.688 6.693 -15.082 1.00 69.62 86 GLY A O 1
ATOM 691 N N . VAL A 1 87 ? 5.665 4.700 -15.263 1.00 75.94 87 VAL A N 1
ATOM 692 C CA . VAL A 1 87 ? 4.617 4.987 -14.252 1.00 75.94 87 VAL A CA 1
ATOM 693 C C . VAL A 1 87 ? 4.986 4.574 -12.823 1.00 75.94 87 VAL A C 1
ATOM 695 O O . VAL A 1 87 ? 4.344 5.018 -11.871 1.00 75.94 87 VAL A O 1
ATOM 698 N N . SER A 1 88 ? 6.011 3.744 -12.640 1.00 76.62 88 SER A N 1
ATOM 699 C CA . SER A 1 88 ? 6.471 3.279 -11.326 1.00 76.62 88 SER A CA 1
ATOM 700 C C . SER A 1 88 ? 7.988 3.420 -11.192 1.00 76.62 88 SER A C 1
ATOM 702 O O . SER A 1 88 ? 8.735 3.252 -12.162 1.00 76.62 88 SER A O 1
ATOM 704 N N . LEU A 1 89 ? 8.461 3.729 -9.985 1.00 66.88 89 LEU A N 1
ATOM 705 C CA . LEU A 1 89 ? 9.876 3.739 -9.633 1.00 66.88 89 LEU A CA 1
ATOM 706 C C . LEU A 1 89 ? 10.441 2.335 -9.865 1.00 66.88 89 LEU A C 1
ATOM 708 O O . LEU A 1 89 ? 9.962 1.353 -9.310 1.00 66.88 89 LEU A O 1
ATOM 712 N N . GLY A 1 90 ? 11.462 2.250 -10.719 1.00 59.38 90 GLY A N 1
ATOM 713 C CA . GLY A 1 90 ? 12.168 1.008 -11.043 1.00 59.38 90 GLY A CA 1
ATOM 714 C C . GLY A 1 90 ? 11.490 0.097 -12.071 1.00 59.38 90 GLY A C 1
ATOM 715 O O . GLY A 1 90 ? 11.833 -1.078 -12.151 1.00 59.38 90 GLY A O 1
ATOM 716 N N . TYR A 1 91 ? 10.575 0.614 -12.897 1.00 58.06 91 TYR A N 1
ATOM 717 C CA . TYR A 1 91 ? 10.098 -0.121 -14.072 1.00 58.06 91 TYR A CA 1
ATOM 718 C C . TYR A 1 91 ? 11.214 -0.326 -15.128 1.00 58.06 91 TYR A C 1
ATOM 720 O O . TYR A 1 91 ? 11.911 0.641 -15.447 1.00 58.06 91 TYR A O 1
ATOM 728 N N . PRO A 1 92 ? 11.352 -1.523 -15.738 1.00 57.97 92 PRO A N 1
ATOM 729 C CA . PRO A 1 92 ? 10.672 -2.777 -15.405 1.00 57.97 92 PRO A CA 1
ATOM 730 C C . PRO A 1 92 ? 11.388 -3.491 -14.246 1.00 57.97 92 PRO A C 1
ATOM 732 O O . PRO A 1 92 ? 12.521 -3.949 -14.402 1.00 57.97 92 PRO A O 1
ATOM 735 N N . PHE A 1 93 ? 10.718 -3.656 -13.098 1.00 58.75 93 PHE A N 1
ATOM 736 C CA . PHE A 1 93 ? 11.261 -4.432 -11.968 1.00 58.75 93 PHE A CA 1
ATOM 737 C C . PHE A 1 93 ? 11.357 -5.927 -12.297 1.00 58.75 93 PHE A C 1
ATOM 739 O O . PHE A 1 93 ? 12.225 -6.634 -11.778 1.00 58.75 93 PHE A O 1
ATOM 746 N N . SER A 1 94 ? 10.544 -6.381 -13.257 1.00 57.75 94 SER A N 1
ATOM 747 C CA . SER A 1 94 ? 10.674 -7.690 -13.886 1.00 57.75 94 SER A CA 1
ATOM 748 C C . SER A 1 94 ? 12.083 -7.929 -14.424 1.00 57.75 94 SER A C 1
ATOM 750 O O . SER A 1 94 ? 12.551 -9.053 -14.333 1.00 57.75 94 SER A O 1
ATOM 752 N N . ASN A 1 95 ? 12.813 -6.912 -14.897 1.00 59.53 95 ASN A N 1
ATOM 753 C CA . ASN A 1 95 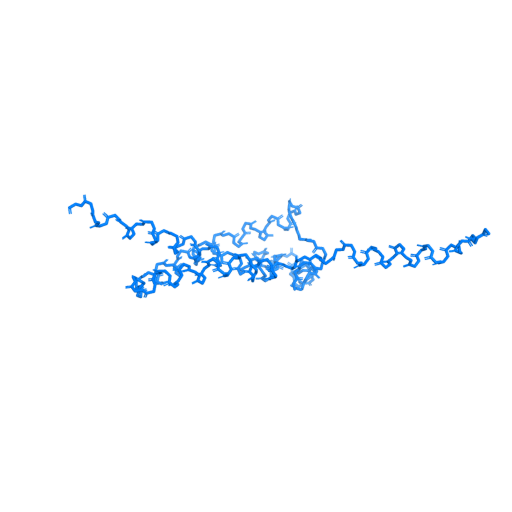? 14.188 -7.098 -15.362 1.00 59.53 95 ASN A CA 1
ATOM 754 C C . ASN A 1 95 ? 15.125 -7.462 -14.206 1.00 59.53 95 ASN A C 1
ATOM 756 O O . ASN A 1 95 ? 15.987 -8.316 -14.381 1.00 59.53 95 ASN A O 1
ATOM 760 N N . TRP A 1 96 ? 14.951 -6.878 -13.014 1.00 58.53 96 TRP A N 1
ATOM 761 C CA . TRP A 1 96 ? 15.734 -7.262 -11.835 1.00 58.53 96 TRP A CA 1
ATOM 762 C C . TRP A 1 96 ? 15.398 -8.686 -11.382 1.00 58.53 96 TRP A C 1
ATOM 764 O O . TRP A 1 96 ? 16.319 -9.463 -11.128 1.00 58.53 96 TRP A O 1
ATOM 774 N N . SER A 1 97 ? 14.110 -9.050 -11.350 1.00 55.81 97 SER A N 1
ATOM 775 C CA . SER A 1 97 ? 13.679 -10.411 -11.009 1.00 55.81 97 SER A CA 1
ATOM 776 C C . SER A 1 97 ? 14.163 -11.429 -12.046 1.00 55.81 97 SER A C 1
ATOM 778 O O . SER A 1 97 ? 14.841 -12.381 -11.691 1.00 55.81 97 SER A O 1
ATOM 780 N N . LEU A 1 98 ? 13.956 -11.197 -13.342 1.00 57.69 98 LEU A N 1
ATOM 781 C CA . LEU A 1 98 ? 14.373 -12.094 -14.428 1.00 57.69 98 LEU A CA 1
ATOM 782 C C . LEU A 1 98 ? 15.901 -12.214 -14.573 1.00 57.69 98 LEU A C 1
ATOM 784 O O . LEU A 1 98 ? 16.379 -13.256 -15.014 1.00 57.69 98 LEU A O 1
ATOM 788 N N . THR A 1 99 ? 16.669 -11.180 -14.203 1.00 58.22 99 THR A N 1
ATOM 789 C CA . THR A 1 99 ? 18.145 -11.204 -14.271 1.00 58.22 99 THR A CA 1
ATOM 790 C C . THR A 1 99 ? 18.774 -11.878 -13.049 1.00 58.22 99 THR A C 1
ATOM 792 O O . THR A 1 99 ? 19.838 -12.480 -13.176 1.00 58.22 99 THR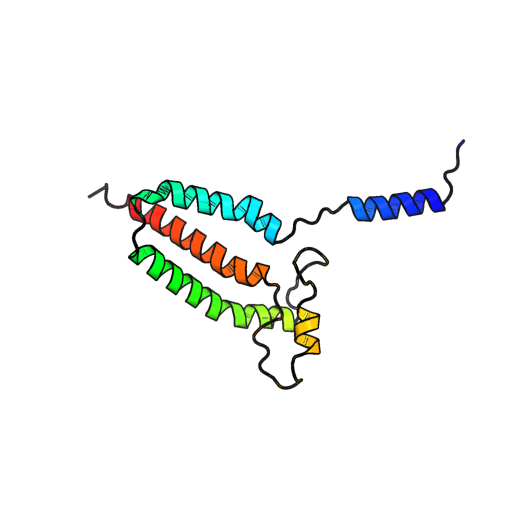 A O 1
ATOM 795 N N . ASN A 1 100 ? 18.134 -11.809 -11.874 1.00 53.91 100 ASN A N 1
ATOM 796 C CA . ASN A 1 100 ? 18.695 -12.331 -10.622 1.00 53.91 100 ASN A CA 1
ATOM 797 C C . ASN A 1 100 ? 18.001 -13.596 -10.092 1.00 53.91 100 ASN A C 1
ATOM 799 O O . ASN A 1 100 ? 18.514 -14.190 -9.142 1.00 53.91 100 ASN A O 1
ATOM 803 N N . ASN A 1 101 ? 16.882 -14.046 -10.678 1.00 56.22 101 ASN A N 1
ATOM 804 C CA . ASN A 1 101 ? 16.285 -15.322 -10.288 1.00 56.22 101 ASN A CA 1
ATOM 805 C C . ASN A 1 101 ? 17.022 -16.488 -10.963 1.00 56.22 101 ASN A C 1
ATOM 807 O O . ASN A 1 101 ? 17.072 -16.553 -12.197 1.00 56.22 101 ASN A O 1
ATOM 811 N N . PRO A 1 102 ? 17.552 -17.463 -10.200 1.00 52.34 102 PRO A N 1
ATOM 812 C CA . PRO A 1 102 ? 17.978 -18.729 -10.772 1.00 52.34 102 PRO A CA 1
ATOM 813 C C . PRO A 1 102 ? 16.774 -19.336 -11.490 1.00 52.34 102 PRO A C 1
ATOM 815 O O . PRO A 1 102 ? 15.670 -19.315 -10.950 1.00 52.34 102 PRO A O 1
ATOM 818 N N . LYS A 1 103 ? 16.983 -19.950 -12.658 1.00 53.94 103 LYS A N 1
ATOM 819 C CA . LYS A 1 103 ? 15.948 -20.624 -13.474 1.00 53.94 103 LYS A CA 1
ATOM 820 C C . LYS A 1 103 ? 15.103 -21.680 -12.717 1.00 53.94 103 LYS A C 1
ATOM 822 O O . LYS A 1 103 ? 14.189 -22.256 -13.294 1.00 53.94 103 LYS A O 1
ATOM 827 N N . ASN A 1 104 ? 15.407 -21.920 -11.438 1.00 50.03 104 ASN A N 1
ATOM 828 C CA . ASN A 1 104 ? 14.848 -22.941 -10.565 1.00 50.03 104 ASN A CA 1
ATOM 829 C C . ASN A 1 104 ? 14.483 -22.389 -9.154 1.00 50.03 104 ASN A C 1
ATOM 831 O O . ASN A 1 104 ? 14.221 -23.179 -8.250 1.00 50.03 104 ASN A O 1
ATOM 835 N N . GLY A 1 105 ? 14.542 -21.068 -8.913 1.00 47.09 105 GLY A N 1
ATOM 836 C CA . GLY A 1 105 ? 14.445 -20.455 -7.578 1.00 47.09 105 GLY A CA 1
ATOM 837 C C . GLY A 1 105 ? 13.159 -19.653 -7.341 1.00 47.09 105 GLY A C 1
ATOM 838 O O . GLY A 1 105 ? 12.867 -18.711 -8.061 1.00 47.09 105 GLY A O 1
ATOM 839 N N . PHE A 1 106 ? 12.391 -20.050 -6.325 1.00 51.31 106 PHE A N 1
ATOM 840 C CA . PHE A 1 106 ? 11.432 -19.260 -5.528 1.00 51.31 106 PHE A CA 1
ATOM 841 C C . PHE A 1 106 ? 10.924 -17.908 -6.116 1.00 51.31 106 PHE A C 1
ATOM 843 O O . PHE A 1 106 ? 11.230 -16.830 -5.614 1.00 51.31 106 PHE A O 1
ATOM 850 N N . SER A 1 107 ? 10.082 -17.953 -7.153 1.00 55.22 107 SER A N 1
ATOM 851 C CA . SER A 1 107 ? 9.634 -16.791 -7.954 1.00 55.22 107 SER A CA 1
ATOM 852 C C . SER A 1 107 ? 8.451 -15.979 -7.375 1.00 55.22 107 SER A C 1
ATOM 854 O O . SER A 1 107 ? 7.661 -15.420 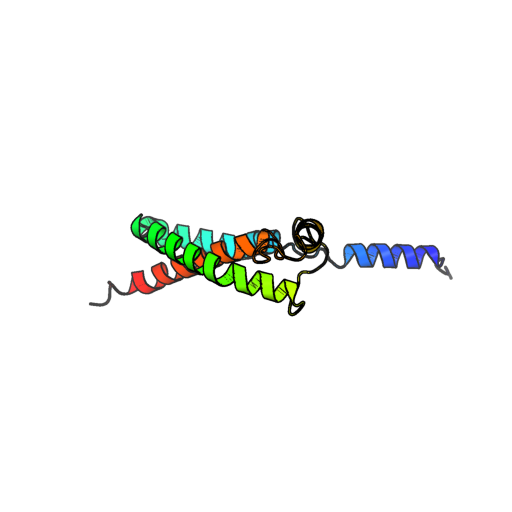-8.128 1.00 55.22 107 SER A O 1
ATOM 856 N N . TRP A 1 108 ? 8.286 -15.907 -6.051 1.00 61.53 108 TRP A N 1
ATOM 857 C CA . TRP A 1 108 ? 7.086 -15.310 -5.423 1.00 61.53 108 TRP A CA 1
ATOM 858 C C . TRP A 1 108 ? 7.180 -13.789 -5.187 1.00 61.53 108 TRP A C 1
ATOM 860 O O . TRP A 1 108 ? 6.189 -13.171 -4.811 1.00 61.53 108 TRP A O 1
ATOM 870 N N . LEU A 1 109 ? 8.360 -13.186 -5.370 1.00 65.50 109 LEU A N 1
ATOM 871 C CA . LEU A 1 109 ? 8.651 -11.784 -5.050 1.00 65.50 109 LEU A CA 1
ATOM 872 C C . LEU A 1 109 ? 9.474 -11.123 -6.166 1.00 65.50 109 LEU A C 1
ATOM 874 O O . LEU A 1 109 ? 10.325 -11.760 -6.785 1.00 65.50 109 LEU A O 1
ATOM 878 N N . GLY A 1 110 ? 9.252 -9.823 -6.368 1.00 66.44 110 GLY A N 1
ATOM 879 C CA . GLY A 1 110 ? 10.089 -8.956 -7.210 1.00 66.44 110 GLY A CA 1
ATOM 880 C C . GLY A 1 110 ? 9.619 -8.740 -8.652 1.00 66.44 110 GLY A C 1
ATOM 881 O O . GLY A 1 110 ? 10.330 -8.092 -9.415 1.00 66.44 110 GLY A O 1
ATOM 882 N N . TYR A 1 111 ? 8.449 -9.250 -9.044 1.00 71.88 111 TYR A N 1
ATOM 883 C CA . TYR A 1 111 ? 7.856 -8.982 -10.363 1.00 71.88 111 TYR A CA 1
ATOM 884 C C . TYR A 1 111 ? 7.000 -7.711 -10.383 1.00 71.88 111 TYR A C 1
ATOM 886 O O . TYR A 1 111 ? 6.913 -7.055 -11.420 1.00 71.88 111 TYR A O 1
ATOM 894 N N . ILE A 1 112 ? 6.408 -7.350 -9.243 1.00 79.81 112 ILE A N 1
ATOM 895 C CA . ILE A 1 112 ? 5.599 -6.134 -9.074 1.00 79.81 112 ILE A CA 1
ATOM 896 C C . ILE A 1 112 ? 6.445 -4.967 -8.522 1.00 79.81 112 ILE A C 1
ATOM 898 O O . ILE A 1 112 ? 7.418 -5.207 -7.795 1.00 79.81 112 ILE A O 1
ATOM 902 N N . PRO A 1 113 ? 6.110 -3.708 -8.861 1.00 83.88 113 PRO A N 1
ATOM 903 C CA . PRO A 1 113 ? 6.816 -2.525 -8.377 1.00 83.88 113 PRO A CA 1
ATOM 904 C C . PRO A 1 113 ? 6.560 -2.264 -6.881 1.00 83.88 113 PRO A C 1
ATOM 906 O O . PRO A 1 113 ? 5.580 -2.735 -6.302 1.00 83.88 113 PRO A O 1
ATOM 909 N N . PHE A 1 114 ? 7.430 -1.473 -6.243 1.00 82.81 114 PHE A N 1
ATOM 910 C CA . PHE A 1 114 ? 7.315 -1.122 -4.816 1.00 82.81 114 PHE A CA 1
ATOM 911 C C . PHE A 1 114 ? 6.014 -0.405 -4.458 1.00 82.81 114 PHE A C 1
ATOM 913 O O . PHE A 1 114 ? 5.488 -0.544 -3.350 1.00 82.81 114 PHE A O 1
ATOM 920 N N . GLU A 1 115 ? 5.486 0.346 -5.409 1.00 87.50 115 GLU A N 1
ATOM 921 C CA . GLU A 1 115 ? 4.202 1.011 -5.313 1.00 87.50 115 GLU A CA 1
ATOM 922 C C . GLU A 1 115 ? 3.049 0.031 -5.115 1.00 87.50 115 GLU A C 1
ATOM 924 O O . GLU A 1 115 ? 2.157 0.322 -4.326 1.00 87.50 115 GLU A O 1
ATOM 929 N N . GLU A 1 116 ? 3.094 -1.141 -5.747 1.00 87.81 116 GLU A N 1
ATOM 930 C CA . GLU A 1 116 ? 2.030 -2.145 -5.644 1.00 87.81 116 GLU A CA 1
ATOM 931 C C . GLU A 1 116 ? 2.033 -2.815 -4.262 1.00 87.81 116 GLU A C 1
ATOM 933 O O . GLU A 1 116 ? 1.003 -2.954 -3.606 1.00 87.81 116 GLU A O 1
ATOM 938 N N . TYR A 1 117 ? 3.221 -3.110 -3.727 1.00 89.50 117 TYR A N 1
ATOM 939 C CA . TYR A 1 117 ? 3.347 -3.555 -2.335 1.00 89.50 117 TYR A CA 1
ATOM 940 C C . TYR A 1 117 ? 2.811 -2.511 -1.348 1.00 89.50 117 TYR A C 1
ATOM 942 O O . TYR A 1 117 ? 2.189 -2.855 -0.342 1.00 89.50 117 TYR A O 1
ATOM 950 N N . SER A 1 118 ? 3.047 -1.228 -1.636 1.00 91.62 118 SER A N 1
ATOM 951 C CA . SER A 1 118 ? 2.522 -0.122 -0.832 1.00 91.62 118 SER A CA 1
ATOM 952 C C . SER A 1 118 ? 1.002 -0.026 -0.954 1.00 91.62 118 SER A C 1
ATOM 954 O O . SER A 1 118 ? 0.330 0.206 0.051 1.00 91.62 118 SER A O 1
ATOM 956 N N . PHE A 1 119 ? 0.453 -0.263 -2.147 1.00 92.81 119 PHE A N 1
ATOM 957 C CA . PHE A 1 119 ? -0.982 -0.268 -2.407 1.00 92.81 119 PHE A CA 1
ATOM 958 C C . PHE A 1 119 ? -1.724 -1.263 -1.512 1.00 92.81 119 PHE A C 1
ATOM 960 O O . PHE A 1 119 ? -2.683 -0.855 -0.859 1.00 92.81 119 PHE A O 1
ATOM 967 N N . PHE A 1 120 ? -1.245 -2.506 -1.375 1.00 93.94 120 PHE A N 1
ATOM 968 C CA . PHE A 1 120 ? -1.885 -3.509 -0.506 1.00 93.94 120 PHE A CA 1
ATOM 969 C C . PHE A 1 120 ? -2.047 -3.024 0.940 1.00 93.94 120 PHE A C 1
ATOM 971 O O . PHE A 1 120 ? -3.068 -3.262 1.586 1.00 93.94 120 PHE A O 1
ATOM 978 N N . ILE A 1 121 ? -1.044 -2.310 1.455 1.00 95.69 121 ILE A N 1
ATOM 979 C CA . ILE A 1 121 ? -1.067 -1.781 2.822 1.00 95.69 121 ILE A CA 1
ATOM 980 C C . ILE A 1 121 ? -1.952 -0.538 2.912 1.00 95.69 121 ILE A C 1
ATOM 982 O O . ILE A 1 121 ? -2.757 -0.416 3.833 1.00 95.69 121 ILE A O 1
ATOM 986 N N . ILE A 1 122 ? -1.818 0.392 1.966 1.00 95.81 122 ILE A N 1
ATOM 987 C CA . ILE A 1 122 ? -2.592 1.638 1.936 1.00 95.81 122 ILE A CA 1
ATOM 988 C C . ILE A 1 122 ? -4.094 1.328 1.829 1.00 95.81 122 ILE A C 1
ATOM 990 O O . ILE A 1 122 ? -4.895 1.898 2.573 1.00 95.81 122 ILE A O 1
ATOM 994 N N . GLU A 1 123 ? -4.478 0.412 0.940 1.00 94.81 123 GLU A N 1
ATOM 995 C CA . GLU A 1 123 ? -5.864 -0.011 0.730 1.00 94.81 123 GLU A CA 1
ATOM 996 C C . GLU A 1 123 ? -6.406 -0.760 1.953 1.00 94.81 123 GLU A C 1
ATOM 998 O O . GLU A 1 123 ? -7.454 -0.378 2.479 1.00 94.81 123 GLU A O 1
ATOM 1003 N N . GLY A 1 124 ? -5.635 -1.696 2.520 1.00 96.31 124 GLY A N 1
ATOM 1004 C CA . GLY A 1 124 ? -5.994 -2.387 3.761 1.00 96.31 124 GLY A CA 1
ATOM 1005 C C . GLY A 1 124 ? -6.230 -1.434 4.941 1.00 96.31 124 GLY A C 1
ATOM 1006 O O . GLY A 1 124 ? -7.223 -1.564 5.668 1.00 96.31 124 GLY A O 1
ATOM 1007 N N . VAL A 1 125 ? -5.374 -0.419 5.107 1.00 97.00 125 VAL A N 1
ATOM 1008 C CA . VAL A 1 125 ? -5.548 0.629 6.126 1.00 97.00 125 VAL A CA 1
ATOM 1009 C C . VAL A 1 125 ? -6.814 1.439 5.866 1.00 97.00 125 VAL A C 1
ATOM 1011 O O . VAL A 1 125 ? -7.592 1.674 6.795 1.00 97.00 125 VAL A O 1
ATOM 1014 N N . MET A 1 126 ? -7.045 1.860 4.620 1.00 96.44 126 MET A N 1
ATOM 1015 C CA . MET A 1 126 ? -8.232 2.628 4.247 1.00 96.44 126 MET A CA 1
ATOM 1016 C C . MET A 1 126 ? -9.514 1.847 4.553 1.00 96.44 126 MET A C 1
ATOM 1018 O O . MET A 1 126 ? -10.411 2.386 5.205 1.00 96.44 126 MET A O 1
ATOM 1022 N N . VAL A 1 127 ? -9.579 0.571 4.163 1.00 95.56 127 VAL A N 1
ATOM 1023 C CA . VAL A 1 127 ? -10.715 -0.319 4.444 1.00 95.56 127 VAL A CA 1
ATOM 1024 C C . VAL A 1 127 ? -10.935 -0.453 5.950 1.00 95.56 127 VAL A C 1
ATOM 1026 O O . VAL A 1 127 ? -12.055 -0.262 6.424 1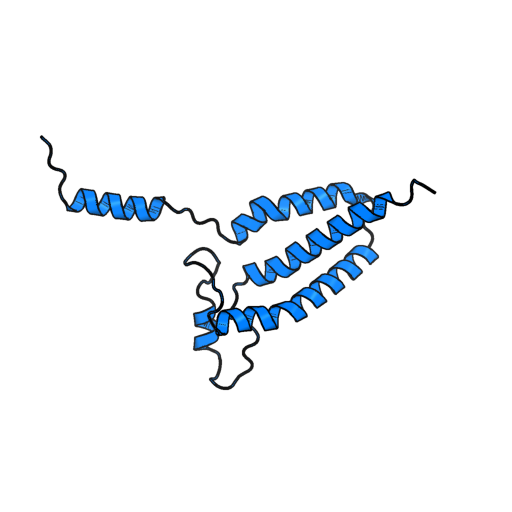.00 95.56 127 VAL A O 1
ATOM 1029 N N . CYS A 1 128 ? -9.880 -0.692 6.734 1.00 95.81 128 CYS A N 1
ATOM 1030 C CA . CYS A 1 128 ? -9.993 -0.787 8.192 1.00 95.81 128 CYS A CA 1
ATOM 1031 C C . CYS A 1 128 ? -10.548 0.501 8.820 1.00 95.81 128 CYS A C 1
ATOM 1033 O O . CYS A 1 128 ? -11.431 0.445 9.679 1.00 95.81 128 CYS A O 1
ATOM 1035 N N . LEU A 1 129 ? -10.074 1.671 8.383 1.00 95.50 129 LEU A N 1
ATOM 1036 C CA . LEU A 1 129 ? -10.567 2.963 8.866 1.00 95.50 129 LEU A CA 1
ATOM 1037 C C . LEU A 1 129 ? -12.037 3.187 8.495 1.00 95.50 129 LEU A C 1
ATOM 1039 O O . LEU A 1 129 ? -12.826 3.606 9.345 1.00 95.50 129 LEU A O 1
ATOM 1043 N N . VAL A 1 130 ? -12.430 2.862 7.261 1.00 94.94 130 VAL A N 1
ATOM 1044 C CA . VAL A 1 130 ? -13.831 2.928 6.816 1.00 94.94 130 VAL A CA 1
ATOM 1045 C C . VAL A 1 130 ? -14.714 2.014 7.667 1.00 94.94 130 VAL A C 1
ATOM 1047 O O . VAL A 1 130 ? -15.785 2.435 8.107 1.00 94.94 130 VAL A O 1
ATOM 1050 N N . MET A 1 131 ? -14.261 0.797 7.971 1.00 93.75 131 MET A N 1
ATOM 1051 C CA . MET A 1 131 ? -15.003 -0.142 8.816 1.00 93.75 131 MET A CA 1
ATOM 1052 C C . MET A 1 131 ? -15.198 0.406 10.234 1.00 93.75 131 MET A C 1
ATOM 1054 O O . MET A 1 131 ? -16.318 0.421 10.747 1.00 93.75 131 MET A O 1
ATOM 1058 N N . ILE A 1 132 ? -14.148 0.949 10.856 1.00 92.25 132 ILE A N 1
ATOM 1059 C CA . ILE A 1 132 ? -14.248 1.582 12.183 1.00 92.25 132 ILE A CA 1
ATOM 1060 C C . ILE A 1 132 ? -15.234 2.759 12.155 1.00 92.25 132 ILE A C 1
ATOM 1062 O O . ILE A 1 132 ? -16.022 2.937 13.090 1.00 92.25 132 ILE A O 1
ATOM 1066 N N . TRP A 1 133 ? -15.223 3.553 11.084 1.00 92.25 133 TRP A N 1
ATOM 1067 C CA . TRP A 1 133 ? -16.156 4.664 10.909 1.00 92.25 133 TRP A CA 1
ATOM 1068 C C . TRP A 1 133 ? -17.615 4.211 10.800 1.00 92.25 133 TRP A C 1
ATOM 1070 O O . TRP A 1 133 ? -18.482 4.830 11.422 1.00 92.25 133 TRP A O 1
ATOM 1080 N N . GLN A 1 134 ? -17.893 3.125 10.074 1.00 89.25 134 GLN A N 1
ATOM 1081 C CA . GLN A 1 134 ? -19.246 2.579 9.937 1.00 89.25 134 GLN A CA 1
ATOM 1082 C C . GLN A 1 134 ? -19.753 1.971 11.252 1.00 89.25 134 GLN A C 1
ATOM 1084 O O . GLN A 1 134 ? -20.779 2.402 11.782 1.00 89.25 134 GLN A O 1
ATOM 1089 N N . PHE A 1 135 ? -19.013 1.026 11.839 1.00 83.62 135 PHE A N 1
ATOM 1090 C CA . PHE A 1 135 ? -19.464 0.311 13.041 1.00 83.62 135 PHE A CA 1
ATOM 1091 C C . PHE A 1 135 ? -19.410 1.162 14.313 1.00 83.62 135 PHE A C 1
ATOM 1093 O O . PHE A 1 135 ? -20.180 0.940 15.249 1.00 83.62 135 PHE A O 1
ATOM 1100 N N . GLY A 1 136 ? -18.578 2.205 14.343 1.00 69.38 136 GLY A N 1
ATOM 1101 C CA . GLY A 1 136 ? -18.546 3.172 15.437 1.00 69.38 136 GLY A CA 1
ATOM 1102 C C . GLY A 1 136 ? -19.825 4.009 15.581 1.00 69.38 136 GLY A C 1
ATOM 1103 O O . GLY A 1 136 ? -19.987 4.679 16.601 1.00 69.38 136 GLY A O 1
ATOM 1104 N N . LYS A 1 137 ? -20.729 4.016 14.593 1.00 62.97 137 LYS A N 1
ATOM 1105 C CA . LYS A 1 137 ? -22.035 4.698 14.682 1.00 62.97 137 LYS A CA 1
ATOM 1106 C C . LYS A 1 137 ? -23.117 3.848 15.355 1.00 62.97 137 LYS A C 1
ATOM 1108 O O . LYS A 1 137 ? -24.092 4.399 15.852 1.00 62.97 137 LYS A O 1
ATOM 1113 N N . SER A 1 138 ? -22.934 2.527 15.429 1.00 60.06 138 SER A N 1
ATOM 1114 C CA . SER A 1 138 ? -23.988 1.586 15.836 1.00 60.06 138 SER A CA 1
ATOM 1115 C C . SER A 1 138 ? -24.330 1.602 17.334 1.00 60.06 138 SER A C 1
ATOM 1117 O O . SER A 1 138 ? -25.294 0.958 17.734 1.00 60.06 138 SER A O 1
ATOM 1119 N N . LYS A 1 139 ? -23.574 2.317 18.180 1.00 56.47 139 LYS A N 1
ATOM 1120 C CA . LYS A 1 139 ? -23.798 2.347 19.640 1.00 56.47 139 LYS A CA 1
ATOM 1121 C C . LYS A 1 139 ? -24.770 3.432 20.130 1.00 56.47 139 LYS A C 1
ATOM 1123 O O . LYS A 1 139 ? -24.967 3.534 21.331 1.00 56.47 139 LYS A O 1
ATOM 1128 N N . SER A 1 140 ? -25.358 4.237 19.242 1.00 53.16 140 SER A N 1
ATOM 1129 C CA . SER A 1 140 ? -26.270 5.335 19.623 1.00 53.16 140 SER A CA 1
ATOM 1130 C C . SER A 1 140 ? -27.759 5.048 19.381 1.00 53.16 140 SER A C 1
ATOM 1132 O O . SER A 1 140 ? -28.556 5.974 19.464 1.00 53.16 140 SER A O 1
ATOM 1134 N N . ALA A 1 141 ? -28.142 3.805 19.071 1.00 53.28 141 ALA A N 1
ATOM 1135 C CA . ALA A 1 141 ? -29.524 3.442 18.728 1.00 53.28 141 ALA A CA 1
ATOM 1136 C C . ALA A 1 141 ? -30.118 2.305 19.588 1.00 53.28 141 ALA A C 1
ATOM 1138 O O . ALA A 1 141 ? -31.098 1.692 19.172 1.00 53.28 141 ALA A O 1
ATOM 1139 N N . ALA A 1 142 ? -29.530 2.014 20.752 1.00 41.78 142 ALA A N 1
ATOM 1140 C CA . ALA A 1 142 ? -30.036 1.033 21.714 1.00 41.78 142 ALA A CA 1
ATOM 1141 C C . ALA A 1 142 ? -30.230 1.683 23.084 1.00 41.78 142 ALA A C 1
ATOM 1143 O O . ALA A 1 142 ? -29.351 2.495 23.458 1.00 41.78 142 ALA A O 1
#

Foldseek 3Di:
DDDDDPVVVVVVVVVCVVVVDPPAALVNCCVPPQVVLLVVLCVVCVVPDDVVLVVVLVVQLVCQLVVCLQVVLVCLVVVVDDDDPPRADPPQQVCVLVVPADPPDDRSDRRDGPSVSVVSSSVSSSVSSVVCVVVVVVPPPD

Organism: NCBI:txid3080537

Radius of gyration: 22.15 Å; chains: 1; bounding box: 49×53×70 Å

Sequence (142 aa):
MIRGSPLFIETLATTAKKAIVCQMTYWGYHLIFTLPIIALLIVLLRHRLRLAHFVCCAIVCLIAFIFTTPWDNYAVYLGIWGFGEGVSLGYPFSNWSLTNNPKNGFSWLGYIPFEEYSFFIIEGVMVCLVMIWQFGKSKSAA

pLDDT: mean 78.09, std 17.06, range [41.78, 97.56]